Protein AF-A0A955VIF2-F1 (afdb_monomer_lite)

Secondary structure (DSSP, 8-state):
----PPP-------S----HHHHHHHHHHHHHHHTTT--HHHHHHHHHHHHHHHH--SSEEEEETTEEEEEEEEE--S-TTT-SEEEEE-TTS-EE-PSPP----

Sequence (105 aa):
MKKRRTPRSDRTTGEDSVPMDGRARALDTLLAELLVDAHGDDEQLWALLDGIDAALDLPLDVHVIGEPVSLVALDYDGNSRRGVVARCRREDGSVRAREPWQDHE

pLDDT: mean 81.96, std 18.95, range [37.53, 97.56]

Foldseek 3Di:
DDDDDDDDPPDPPPPDPPDPVRVVVVVVVVLCVLCVPQDDQQSSLVSVQVVVQVVDDPQDWDDDVNATWTFHHKDDPSDSVVGIDTWTAHPVRDIDDPPDDDPPD

Radius of gyration: 22.76 Å; chains: 1; bounding box: 41×79×42 Å

Structure (mmCIF, N/CA/C/O backbone):
data_AF-A0A955VIF2-F1
#
_entry.id   AF-A0A955VIF2-F1
#
loop_
_atom_site.group_PDB
_atom_site.id
_atom_site.type_symbol
_atom_site.label_atom_id
_atom_site.label_alt_id
_atom_site.label_comp_id
_atom_site.label_asym_id
_atom_site.label_entity_id
_atom_site.label_seq_id
_atom_site.pdbx_PDB_ins_code
_atom_site.Cartn_x
_atom_site.Cartn_y
_atom_site.Cartn_z
_atom_site.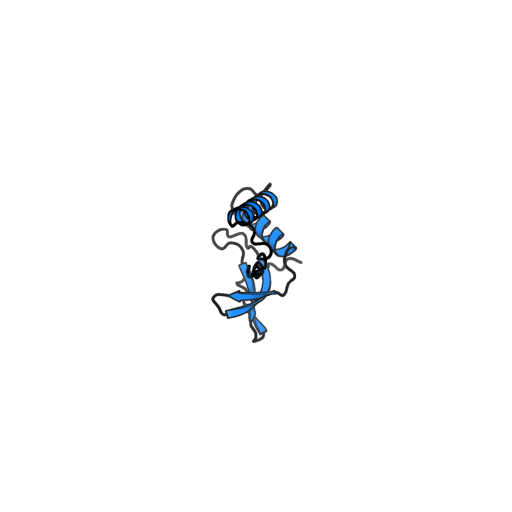occupancy
_atom_site.B_iso_or_equiv
_atom_site.auth_seq_id
_atom_site.auth_comp_id
_atom_site.auth_asym_id
_atom_site.auth_atom_id
_atom_site.pdbx_PDB_model_num
ATOM 1 N N . MET A 1 1 ? -25.562 -63.404 -22.366 1.00 44.09 1 MET A N 1
ATOM 2 C CA . MET A 1 1 ? -24.410 -62.984 -23.194 1.00 44.09 1 MET A CA 1
ATOM 3 C C . MET A 1 1 ? -24.308 -61.454 -23.153 1.00 44.09 1 MET A C 1
ATOM 5 O O . MET A 1 1 ? -25.307 -60.809 -23.417 1.00 44.09 1 MET A O 1
ATOM 9 N N . LYS A 1 2 ? -23.129 -60.919 -22.783 1.00 50.88 2 LYS A N 1
ATOM 10 C CA . LYS A 1 2 ? -22.647 -59.511 -22.852 1.00 50.88 2 LYS A CA 1
ATOM 11 C C . LYS A 1 2 ? -23.365 -58.444 -21.996 1.00 50.88 2 LYS A C 1
ATOM 13 O O . LYS A 1 2 ? -24.326 -57.810 -22.411 1.00 50.88 2 LYS A O 1
ATOM 18 N N . LYS A 1 3 ? -22.804 -58.198 -20.803 1.00 50.88 3 LYS A N 1
ATOM 19 C CA . LYS A 1 3 ? -23.132 -57.067 -19.919 1.00 50.88 3 LYS A CA 1
ATOM 20 C C . LYS A 1 3 ? -22.540 -55.774 -20.491 1.00 50.88 3 LYS A C 1
ATOM 22 O O . LYS A 1 3 ? -21.334 -55.715 -20.715 1.00 50.88 3 LYS A O 1
ATOM 27 N N . ARG A 1 4 ? -23.358 -54.740 -20.695 1.00 48.66 4 ARG A N 1
ATOM 28 C CA . ARG A 1 4 ? -22.881 -53.396 -21.053 1.00 48.66 4 ARG A CA 1
ATOM 29 C C . ARG A 1 4 ? -22.745 -52.581 -19.768 1.00 48.66 4 ARG A C 1
ATOM 31 O O . ARG A 1 4 ? -23.737 -52.124 -19.219 1.00 48.66 4 ARG A O 1
ATOM 38 N N . ARG A 1 5 ? -21.517 -52.475 -19.255 1.00 50.62 5 ARG A N 1
ATOM 39 C CA . ARG A 1 5 ? -21.153 -51.522 -18.198 1.00 50.62 5 ARG A CA 1
ATOM 40 C C . ARG A 1 5 ? -21.015 -50.142 -18.842 1.00 50.62 5 ARG A C 1
ATOM 42 O O . ARG A 1 5 ? -20.190 -49.978 -19.734 1.00 50.62 5 ARG A O 1
ATOM 49 N N . THR A 1 6 ? -21.817 -49.175 -18.419 1.00 50.75 6 THR A N 1
ATOM 50 C CA . THR A 1 6 ? -21.596 -47.753 -18.711 1.00 50.75 6 THR A CA 1
ATOM 51 C C . THR A 1 6 ? -20.496 -47.225 -17.788 1.00 50.75 6 THR A C 1
ATOM 53 O O . THR A 1 6 ? -20.545 -47.511 -16.589 1.00 50.75 6 THR A O 1
ATOM 56 N N . PRO A 1 7 ? -19.492 -46.485 -18.287 1.00 43.09 7 PRO A N 1
ATOM 57 C CA . PRO A 1 7 ? -18.551 -45.818 -17.405 1.00 43.09 7 PRO A CA 1
ATOM 58 C C . PRO A 1 7 ? -19.253 -44.617 -16.764 1.00 43.09 7 PRO A C 1
ATOM 60 O O . PRO A 1 7 ? -19.856 -43.792 -17.446 1.00 43.09 7 PRO A O 1
ATOM 63 N N . ARG A 1 8 ? -19.190 -44.554 -15.435 1.00 45.78 8 ARG A N 1
ATOM 64 C CA . ARG A 1 8 ? -19.546 -43.384 -14.633 1.00 45.78 8 ARG A CA 1
ATOM 65 C C . ARG A 1 8 ? -18.515 -42.300 -14.941 1.00 45.78 8 ARG A C 1
ATOM 67 O O . ARG A 1 8 ? -17.337 -42.474 -14.639 1.00 45.78 8 ARG A O 1
ATOM 74 N N . SER A 1 9 ? -18.935 -41.232 -15.608 1.00 49.50 9 SER A N 1
ATOM 75 C CA . SER A 1 9 ? -18.098 -40.063 -15.866 1.00 49.50 9 SER A CA 1
ATOM 76 C C . SER A 1 9 ? -18.030 -39.200 -14.606 1.00 49.50 9 SER A C 1
ATOM 78 O O . SER A 1 9 ? -18.683 -38.165 -14.530 1.00 49.50 9 SER A O 1
ATOM 80 N N . ASP A 1 10 ? -17.247 -39.631 -13.618 1.00 53.38 10 ASP A N 1
ATOM 81 C CA . ASP A 1 10 ? -16.766 -38.733 -12.566 1.00 53.38 10 ASP A CA 1
ATOM 82 C C . ASP A 1 10 ? -15.532 -38.014 -13.117 1.00 53.38 10 ASP A C 1
ATOM 84 O O . ASP A 1 10 ? -14.397 -38.485 -13.026 1.00 53.38 10 ASP A O 1
ATOM 88 N N . ARG A 1 11 ? -15.777 -36.897 -13.801 1.00 49.12 11 ARG A N 1
ATOM 89 C CA . ARG A 1 11 ? -14.738 -35.928 -14.146 1.00 49.12 11 ARG A CA 1
ATOM 90 C C . ARG A 1 11 ? -15.361 -34.537 -14.161 1.00 49.12 11 ARG A C 1
ATOM 92 O O . ARG A 1 11 ? -15.612 -33.966 -15.215 1.00 49.12 11 ARG A O 1
ATOM 99 N N . THR A 1 12 ? -15.642 -34.008 -12.976 1.00 47.19 12 THR A N 1
ATOM 100 C CA . THR A 1 12 ? -15.699 -32.558 -12.797 1.00 47.19 12 THR A CA 1
ATOM 101 C C . THR A 1 12 ? -14.260 -32.068 -12.868 1.00 47.19 12 THR A C 1
ATOM 103 O O . THR A 1 12 ? -13.487 -32.206 -11.921 1.00 47.19 12 THR A O 1
ATOM 106 N N . THR A 1 13 ? -13.878 -31.629 -14.063 1.00 48.25 13 THR A N 1
ATOM 107 C CA . THR A 1 13 ? -12.713 -30.787 -14.319 1.00 48.25 13 THR A CA 1
ATOM 108 C C . THR A 1 13 ? -12.686 -29.692 -13.260 1.00 48.25 13 THR A C 1
ATOM 110 O O . THR A 1 13 ? -13.636 -28.922 -13.170 1.00 48.25 13 THR A O 1
ATOM 113 N N . GLY A 1 14 ? -11.648 -29.685 -12.422 1.00 46.38 14 GLY A N 1
ATOM 114 C CA . GLY A 1 14 ? -11.407 -28.584 -11.502 1.00 46.38 14 GLY A CA 1
ATOM 115 C C . GLY A 1 14 ? -11.254 -27.305 -12.312 1.00 46.38 14 GLY A C 1
ATOM 116 O O . GLY A 1 14 ? -10.443 -27.257 -13.236 1.00 46.38 14 GLY A O 1
ATOM 117 N N . GLU A 1 15 ? -12.085 -26.323 -11.999 1.00 49.19 15 GLU A N 1
ATOM 118 C CA . GLU A 1 15 ? -12.017 -24.978 -12.548 1.00 49.19 15 GLU A CA 1
ATOM 119 C C . GLU A 1 15 ? -10.629 -24.381 -12.235 1.00 49.19 15 GLU A C 1
ATOM 121 O O . GLU A 1 15 ? -10.173 -24.358 -11.091 1.00 49.19 15 GLU A O 1
ATOM 126 N N . ASP A 1 16 ? -9.922 -23.999 -13.299 1.00 50.44 16 ASP A N 1
ATOM 127 C CA . ASP A 1 16 ? -8.933 -22.918 -13.361 1.00 50.44 16 ASP A CA 1
ATOM 128 C C . ASP A 1 16 ? -7.837 -22.871 -12.288 1.00 50.44 16 ASP A C 1
ATOM 130 O O . ASP A 1 16 ? -7.524 -21.834 -11.702 1.00 50.44 16 ASP A O 1
ATOM 134 N N . SER A 1 17 ? -7.147 -23.988 -12.078 1.00 55.59 17 SER A N 1
ATOM 135 C CA . SER A 1 17 ? -5.859 -23.952 -11.383 1.00 55.59 17 SER A CA 1
ATOM 136 C C . SER A 1 17 ? -4.771 -23.478 -12.347 1.00 55.59 17 SER A C 1
ATOM 138 O O . SER A 1 17 ? -4.148 -24.289 -13.032 1.00 55.59 17 SER A O 1
ATOM 140 N N . VAL A 1 18 ? -4.543 -22.160 -12.411 1.00 58.78 18 VAL A N 1
ATOM 141 C CA . VAL A 1 18 ? -3.340 -21.595 -13.045 1.00 58.78 18 VAL A CA 1
ATOM 142 C C . VAL A 1 18 ? -2.132 -22.346 -12.470 1.00 58.78 18 VAL A C 1
ATOM 144 O O . VAL A 1 18 ? -2.002 -22.408 -11.239 1.00 58.78 18 VAL A O 1
ATOM 147 N N . PRO A 1 19 ? -1.272 -22.963 -13.302 1.00 60.09 19 PRO A N 1
ATOM 148 C CA . PRO A 1 19 ? -0.103 -23.662 -12.792 1.00 60.09 19 PRO A CA 1
ATOM 149 C C . PRO A 1 19 ? 0.729 -22.687 -11.944 1.00 60.09 19 PRO A C 1
ATOM 151 O O . PRO A 1 19 ? 0.755 -21.483 -12.199 1.00 60.09 19 PRO A O 1
ATOM 154 N N . MET A 1 20 ? 1.329 -23.180 -10.855 1.00 57.62 20 MET A N 1
ATOM 155 C CA . MET A 1 20 ? 2.003 -22.336 -9.850 1.00 57.62 20 MET A CA 1
ATOM 156 C C . MET A 1 20 ? 3.084 -21.413 -10.450 1.00 57.62 20 MET A C 1
ATOM 158 O O . MET A 1 20 ? 3.390 -20.379 -9.863 1.00 57.62 20 MET A O 1
ATOM 162 N N . ASP A 1 21 ? 3.613 -21.750 -11.630 1.00 74.50 21 ASP A N 1
ATOM 163 C CA . ASP A 1 21 ? 4.543 -20.933 -12.415 1.00 74.50 21 ASP A CA 1
ATOM 164 C C . ASP A 1 21 ? 3.886 -19.703 -13.075 1.00 74.50 21 ASP A C 1
ATOM 166 O O . ASP A 1 21 ? 4.527 -18.663 -13.208 1.00 74.50 21 ASP A O 1
ATOM 170 N N . GLY A 1 22 ? 2.608 -19.781 -13.445 1.00 82.69 22 GLY A N 1
ATOM 171 C CA . GLY A 1 22 ? 1.865 -18.709 -14.100 1.00 82.69 22 GLY A CA 1
ATOM 172 C C . GLY A 1 22 ? 1.557 -17.540 -13.168 1.00 82.69 22 GLY A C 1
ATOM 173 O O . GLY A 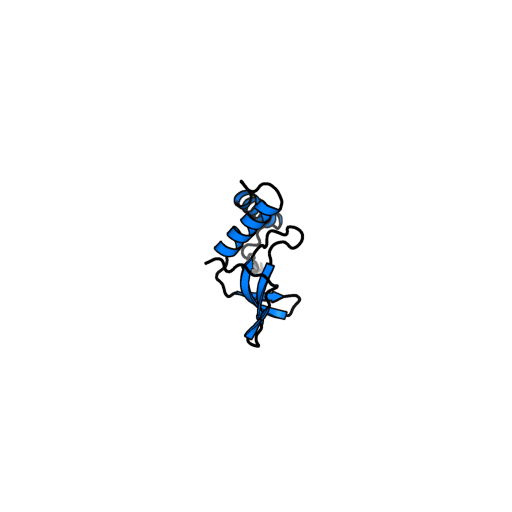1 22 ? 1.695 -16.390 -13.573 1.00 82.69 22 GLY A O 1
ATOM 174 N N . ARG A 1 23 ? 1.209 -17.811 -11.902 1.00 88.88 23 ARG A N 1
ATOM 175 C CA . ARG A 1 23 ? 0.951 -16.747 -10.911 1.00 88.88 23 ARG A CA 1
ATOM 176 C C . ARG A 1 23 ? 2.217 -15.986 -10.526 1.00 88.88 23 ARG A C 1
ATOM 178 O O . ARG A 1 23 ? 2.169 -14.766 -10.433 1.00 88.88 23 ARG A O 1
ATOM 185 N N . ALA A 1 24 ? 3.335 -16.690 -10.347 1.00 90.00 24 ALA A N 1
ATOM 186 C CA . ALA A 1 24 ? 4.624 -16.054 -10.076 1.00 90.00 24 ALA A CA 1
ATOM 187 C C . ALA A 1 24 ? 5.047 -15.144 -11.239 1.00 90.00 24 ALA A C 1
ATOM 189 O O . ALA A 1 24 ? 5.351 -13.980 -11.023 1.00 90.00 24 ALA A O 1
ATOM 190 N N . ARG A 1 25 ? 4.936 -15.627 -12.485 1.00 93.31 25 ARG A N 1
ATOM 191 C CA . ARG A 1 25 ? 5.235 -14.817 -13.678 1.00 93.31 25 ARG A CA 1
ATOM 192 C C . ARG A 1 25 ? 4.324 -13.602 -13.833 1.00 93.31 25 ARG A C 1
ATOM 194 O O . ARG A 1 25 ? 4.784 -12.554 -14.275 1.00 93.31 25 ARG A O 1
ATOM 201 N N . ALA A 1 26 ? 3.042 -13.740 -13.502 1.00 93.94 26 ALA A N 1
ATOM 202 C CA . ALA A 1 26 ? 2.109 -12.619 -13.529 1.00 93.94 26 ALA A CA 1
ATOM 203 C C . ALA A 1 26 ? 2.488 -11.558 -12.486 1.00 93.94 26 ALA A C 1
ATOM 205 O O . ALA A 1 26 ? 2.486 -10.374 -12.805 1.00 93.94 26 ALA A O 1
ATOM 206 N N . LEU A 1 27 ? 2.882 -11.981 -11.278 1.00 94.38 27 LEU A N 1
ATOM 207 C CA . LEU A 1 27 ? 3.389 -11.075 -10.249 1.00 94.38 27 LEU A CA 1
ATOM 208 C C . LEU A 1 27 ? 4.683 -10.380 -10.689 1.00 94.38 27 LEU A C 1
ATOM 210 O O . LEU A 1 27 ? 4.776 -9.166 -10.568 1.00 94.38 27 LEU A O 1
ATOM 214 N N . ASP A 1 28 ? 5.647 -11.120 -11.241 1.00 95.44 28 ASP A N 1
ATOM 215 C CA . ASP A 1 28 ? 6.904 -10.543 -11.736 1.00 95.44 28 ASP A CA 1
ATOM 216 C C . ASP A 1 28 ? 6.652 -9.500 -12.835 1.00 95.44 28 ASP A C 1
ATOM 218 O O . ASP A 1 28 ? 7.321 -8.473 -12.887 1.00 95.44 28 ASP A O 1
ATOM 222 N N . THR A 1 29 ? 5.659 -9.749 -13.694 1.00 96.31 29 THR A N 1
ATOM 223 C CA . THR A 1 29 ? 5.254 -8.815 -14.755 1.00 96.31 29 THR A CA 1
ATOM 224 C C . THR A 1 29 ? 4.633 -7.554 -14.161 1.00 96.31 29 THR A C 1
ATOM 226 O O . THR A 1 29 ? 5.055 -6.456 -14.507 1.00 96.31 29 THR A O 1
ATOM 229 N N . LEU A 1 30 ? 3.697 -7.704 -13.218 1.00 95.69 30 LEU A N 1
ATOM 230 C CA . LEU A 1 30 ? 3.063 -6.577 -12.531 1.00 95.69 30 LEU A CA 1
ATOM 231 C C . LEU A 1 30 ? 4.094 -5.714 -11.789 1.00 95.69 30 LEU A C 1
ATOM 233 O O . LEU A 1 30 ? 4.050 -4.491 -11.865 1.00 95.69 30 LEU A O 1
ATOM 237 N N . LEU A 1 31 ? 5.042 -6.347 -11.094 1.00 96.12 31 LEU A N 1
ATOM 238 C CA . LEU A 1 31 ? 6.124 -5.637 -10.416 1.00 96.12 31 LEU A CA 1
ATOM 239 C C . LEU A 1 31 ? 7.034 -4.922 -11.420 1.00 96.12 31 LEU A C 1
ATOM 241 O O . LEU A 1 31 ? 7.399 -3.777 -11.190 1.00 96.12 31 LEU A O 1
ATOM 245 N N . ALA A 1 32 ? 7.384 -5.554 -12.543 1.00 96.12 32 ALA A N 1
ATOM 246 C CA . ALA A 1 32 ? 8.200 -4.912 -13.572 1.00 96.12 32 ALA A CA 1
ATOM 247 C C . ALA A 1 32 ? 7.506 -3.692 -14.202 1.00 96.12 32 ALA A C 1
ATOM 249 O O . ALA A 1 32 ? 8.171 -2.699 -14.484 1.00 96.12 32 ALA A O 1
ATOM 250 N N . GLU A 1 33 ? 6.189 -3.757 -14.404 1.00 96.38 33 GLU A N 1
ATOM 251 C CA . GLU A 1 33 ? 5.386 -2.638 -14.906 1.00 96.38 33 GLU A CA 1
ATOM 252 C C . GLU A 1 33 ? 5.316 -1.494 -13.892 1.00 96.38 33 GLU A C 1
ATOM 254 O O . GLU A 1 33 ? 5.547 -0.342 -14.254 1.00 96.38 33 GLU A O 1
ATOM 259 N N . LEU A 1 34 ? 5.055 -1.805 -12.620 1.00 96.69 34 LEU A N 1
ATOM 260 C CA . LEU A 1 34 ? 4.932 -0.796 -11.570 1.00 96.69 34 LEU A CA 1
ATOM 261 C C . LEU A 1 34 ? 6.262 -0.091 -11.275 1.00 96.69 34 LEU A C 1
ATOM 263 O O . LEU A 1 34 ? 6.284 1.095 -10.966 1.00 96.69 34 LEU A O 1
ATOM 267 N N . LEU A 1 35 ? 7.376 -0.817 -11.381 1.00 97.31 35 LEU A N 1
ATOM 268 C CA . LEU A 1 35 ? 8.705 -0.338 -10.998 1.00 97.31 35 LEU A CA 1
ATOM 269 C C . LEU A 1 35 ? 9.550 0.154 -12.185 1.00 97.31 35 LEU A C 1
ATOM 271 O O . LEU A 1 35 ? 10.745 0.391 -12.009 1.00 97.31 35 LEU A O 1
ATOM 275 N N . VAL A 1 36 ? 8.965 0.291 -13.382 1.00 96.62 36 VAL A N 1
ATOM 276 C CA . VAL A 1 36 ? 9.702 0.556 -14.635 1.00 96.62 36 VAL A CA 1
ATOM 277 C C . VAL A 1 36 ? 10.622 1.782 -14.560 1.00 96.62 36 VAL A C 1
ATOM 279 O O . VAL A 1 36 ? 11.762 1.707 -15.018 1.00 96.62 36 VAL A O 1
ATOM 282 N N . ASP A 1 37 ? 10.160 2.854 -13.912 1.00 94.19 37 ASP A N 1
ATOM 283 C CA . ASP A 1 37 ? 10.882 4.125 -13.749 1.00 94.19 37 ASP A CA 1
ATOM 284 C C . ASP A 1 37 ? 11.287 4.393 -12.286 1.00 94.19 37 ASP A C 1
ATOM 286 O O . ASP A 1 37 ? 11.653 5.510 -11.929 1.00 94.19 37 ASP A O 1
ATOM 290 N N . ALA A 1 38 ? 11.220 3.374 -11.425 1.00 97.19 38 ALA A N 1
ATOM 291 C CA . ALA A 1 38 ? 11.533 3.498 -10.008 1.00 97.19 38 ALA A CA 1
ATOM 292 C C . ALA A 1 38 ? 12.961 3.010 -9.708 1.00 97.19 38 ALA A C 1
ATOM 294 O O . ALA A 1 38 ? 13.267 1.809 -9.732 1.00 97.19 38 ALA A O 1
ATOM 295 N N . HIS A 1 39 ? 13.856 3.944 -9.397 1.00 95.31 39 HIS A N 1
ATOM 296 C CA . HIS A 1 39 ? 15.266 3.693 -9.141 1.00 95.31 39 HIS A CA 1
ATOM 297 C C . HIS A 1 39 ? 15.604 3.721 -7.644 1.00 95.31 39 HIS A C 1
ATOM 299 O O . HIS A 1 39 ? 15.648 4.758 -6.988 1.00 95.31 39 HIS A O 1
ATOM 305 N N . GLY A 1 40 ? 15.962 2.550 -7.116 1.00 95.69 40 GLY A N 1
ATOM 306 C CA . GLY A 1 40 ? 16.333 2.385 -5.710 1.00 95.69 40 GLY A CA 1
ATOM 307 C C . GLY A 1 40 ? 15.125 2.269 -4.779 1.00 95.69 40 GLY A C 1
ATOM 308 O O . GLY A 1 40 ? 13.982 2.459 -5.184 1.00 95.69 40 GLY A O 1
ATOM 309 N N . ASP A 1 41 ? 15.396 1.912 -3.524 1.00 95.88 41 ASP A N 1
ATOM 310 C CA . ASP A 1 41 ? 14.364 1.477 -2.576 1.00 95.88 41 ASP A CA 1
ATOM 311 C C . ASP A 1 41 ? 13.268 2.527 -2.348 1.00 95.88 41 ASP A C 1
ATOM 313 O O . ASP A 1 41 ? 12.094 2.177 -2.301 1.00 95.88 41 ASP A O 1
ATOM 317 N N . ASP A 1 42 ? 13.628 3.808 -2.231 1.00 96.25 42 ASP A N 1
ATOM 318 C CA . ASP A 1 42 ? 12.658 4.872 -1.950 1.00 96.25 42 ASP A CA 1
ATOM 319 C C . ASP A 1 42 ? 11.655 5.050 -3.092 1.00 96.25 42 ASP A C 1
ATOM 321 O O . ASP A 1 42 ? 10.449 5.095 -2.852 1.00 96.25 42 ASP A O 1
ATOM 325 N N . GLU A 1 43 ? 12.142 5.119 -4.331 1.00 96.62 43 GLU A N 1
ATOM 326 C CA . GLU A 1 43 ? 11.289 5.274 -5.509 1.00 96.62 43 GLU A CA 1
ATOM 327 C C . GLU A 1 43 ? 10.445 4.016 -5.739 1.00 96.62 43 GLU A C 1
ATOM 329 O O . GLU A 1 43 ? 9.266 4.112 -6.075 1.00 96.62 43 GLU A O 1
ATOM 334 N N . GLN A 1 44 ? 11.009 2.829 -5.495 1.00 97.25 44 GLN A N 1
ATOM 335 C CA . GLN A 1 44 ? 10.277 1.568 -5.635 1.00 97.25 44 GLN A CA 1
ATOM 336 C C . GLN A 1 44 ? 9.177 1.407 -4.585 1.00 97.25 44 GLN A C 1
ATOM 338 O O . GLN A 1 44 ? 8.104 0.896 -4.900 1.00 97.25 44 GLN A O 1
ATOM 343 N N . LEU A 1 45 ? 9.410 1.855 -3.350 1.00 97.31 45 LEU A N 1
ATOM 344 C CA . LEU A 1 45 ? 8.398 1.845 -2.293 1.00 97.31 45 LEU A CA 1
ATOM 345 C C . LEU A 1 45 ? 7.273 2.845 -2.570 1.00 97.31 45 LEU A C 1
ATOM 347 O O . LEU A 1 45 ? 6.114 2.517 -2.323 1.00 97.31 45 LEU A O 1
ATOM 351 N N . TRP A 1 46 ? 7.592 4.015 -3.131 1.00 97.00 46 TRP A N 1
ATOM 352 C CA . TRP A 1 46 ? 6.585 4.968 -3.603 1.00 97.00 46 TRP A CA 1
ATOM 353 C C . TRP A 1 46 ? 5.747 4.410 -4.751 1.00 97.00 46 TRP A C 1
ATOM 355 O O . TRP A 1 46 ? 4.523 4.469 -4.686 1.00 97.00 46 TRP A O 1
ATOM 365 N N . ALA A 1 47 ? 6.381 3.818 -5.765 1.00 97.56 47 ALA A N 1
ATOM 366 C CA . ALA A 1 47 ? 5.667 3.195 -6.876 1.00 97.56 47 ALA A CA 1
ATOM 367 C C . ALA A 1 47 ? 4.773 2.040 -6.400 1.00 97.56 47 ALA A C 1
ATOM 369 O O . ALA A 1 47 ? 3.627 1.916 -6.825 1.00 97.56 47 ALA A O 1
ATOM 370 N N . LEU A 1 48 ? 5.265 1.220 -5.463 1.00 97.00 48 LEU A N 1
ATOM 371 C CA . LEU A 1 48 ? 4.467 0.161 -4.856 1.00 97.00 48 LEU A CA 1
ATOM 372 C C . LEU A 1 48 ? 3.259 0.713 -4.091 1.00 97.00 48 LEU A C 1
ATOM 374 O O . LEU A 1 48 ? 2.166 0.169 -4.227 1.00 97.00 48 LEU A O 1
ATOM 378 N N . LEU A 1 49 ? 3.450 1.768 -3.294 1.00 96.62 49 LEU A N 1
ATOM 379 C CA . LEU A 1 49 ? 2.367 2.432 -2.571 1.00 96.62 49 LEU A CA 1
ATOM 380 C C . LEU A 1 49 ? 1.287 2.933 -3.535 1.00 96.62 49 LEU A C 1
ATOM 382 O O . LEU A 1 49 ? 0.129 2.578 -3.348 1.00 96.62 49 LEU A O 1
ATOM 386 N N . ASP A 1 50 ? 1.671 3.675 -4.574 1.00 96.06 50 ASP A N 1
ATOM 387 C CA . ASP A 1 50 ? 0.745 4.227 -5.572 1.00 96.06 50 ASP A CA 1
ATOM 388 C C . ASP A 1 50 ? -0.052 3.121 -6.283 1.00 96.06 50 ASP A C 1
ATOM 390 O O . ASP A 1 50 ? -1.279 3.166 -6.360 1.00 96.06 50 ASP A O 1
ATOM 394 N N . GLY A 1 51 ? 0.629 2.051 -6.709 1.00 96.19 51 GLY A N 1
ATOM 395 C CA . GLY A 1 51 ? -0.025 0.917 -7.361 1.00 96.19 51 GLY A CA 1
ATOM 396 C C . GLY A 1 51 ? -0.983 0.146 -6.451 1.00 96.19 51 GLY A C 1
ATOM 397 O O . GLY A 1 51 ? -2.030 -0.307 -6.914 1.00 96.19 51 GLY A O 1
ATOM 398 N N . ILE A 1 52 ? -0.650 -0.019 -5.165 1.00 95.06 52 ILE A N 1
ATOM 399 C CA . ILE A 1 52 ? -1.551 -0.668 -4.205 1.00 95.06 52 ILE A CA 1
ATOM 400 C C . ILE A 1 52 ? -2.744 0.244 -3.913 1.00 95.06 52 ILE A C 1
ATOM 402 O O . ILE A 1 52 ? -3.875 -0.231 -3.963 1.00 95.06 52 ILE A O 1
ATOM 406 N N . ASP A 1 53 ? -2.515 1.524 -3.623 1.00 94.81 53 ASP A N 1
ATOM 407 C CA . ASP A 1 53 ? -3.581 2.463 -3.266 1.00 94.81 53 ASP A CA 1
ATOM 408 C C . ASP A 1 53 ? -4.589 2.623 -4.416 1.00 94.81 53 ASP A C 1
ATOM 410 O O . ASP A 1 53 ? -5.795 2.536 -4.199 1.00 94.81 53 ASP A O 1
ATOM 414 N N . ALA A 1 54 ? -4.111 2.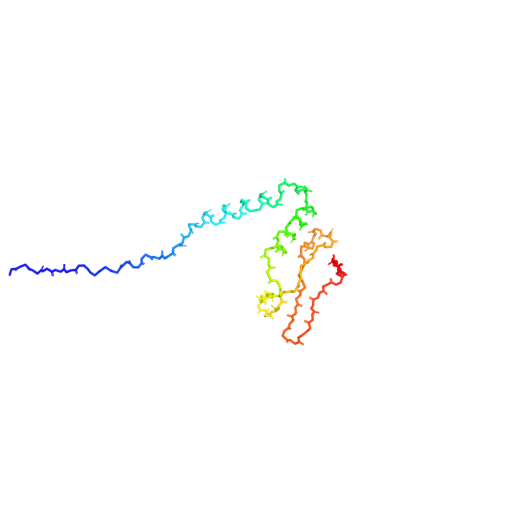685 -5.664 1.00 95.12 54 ALA A N 1
ATOM 415 C CA . ALA A 1 54 ? -4.963 2.711 -6.854 1.00 95.12 54 ALA A CA 1
ATOM 416 C C . ALA A 1 54 ? -5.764 1.414 -7.089 1.00 95.12 54 ALA A C 1
ATOM 418 O O . ALA A 1 54 ? -6.788 1.434 -7.775 1.00 95.12 54 ALA A O 1
ATOM 419 N N . ALA A 1 55 ? -5.297 0.276 -6.567 1.00 94.75 55 ALA A N 1
ATOM 420 C CA . ALA A 1 55 ? -5.928 -1.028 -6.760 1.00 94.75 55 ALA A CA 1
ATOM 421 C C . ALA A 1 55 ? -6.914 -1.411 -5.643 1.00 94.75 55 ALA A C 1
ATOM 423 O O . ALA A 1 55 ? -7.652 -2.389 -5.801 1.00 94.75 55 ALA A O 1
ATOM 424 N N . LEU A 1 56 ? -6.909 -0.703 -4.510 1.00 94.25 56 LEU A N 1
ATOM 425 C CA . LEU A 1 56 ? -7.722 -1.037 -3.345 1.00 94.25 56 LEU A CA 1
ATOM 426 C C . LEU A 1 56 ? -8.926 -0.105 -3.197 1.00 94.25 56 LEU A C 1
ATOM 428 O O . LEU A 1 56 ? -8.792 1.106 -3.069 1.00 94.25 56 LEU A O 1
ATOM 432 N N . ASP A 1 57 ? -10.110 -0.698 -3.060 1.00 95.62 57 ASP A N 1
ATOM 433 C CA . ASP A 1 57 ? -11.289 0.009 -2.566 1.00 95.62 57 ASP A CA 1
ATOM 434 C C . ASP A 1 57 ? -11.273 0.006 -1.029 1.00 95.62 57 ASP A C 1
ATOM 436 O O . ASP A 1 57 ? -11.593 -0.997 -0.385 1.00 95.62 57 ASP A O 1
ATOM 440 N N . LEU A 1 58 ? -10.872 1.126 -0.425 1.00 93.38 58 LEU A N 1
ATOM 441 C CA . LEU A 1 58 ? -10.867 1.296 1.030 1.00 93.38 58 LEU A CA 1
ATOM 442 C C . LEU A 1 58 ? -12.216 1.851 1.541 1.00 93.38 58 LEU A C 1
ATOM 444 O O . LEU A 1 58 ? -12.829 2.695 0.885 1.00 93.38 58 LEU A O 1
ATOM 448 N N . PRO A 1 59 ? -12.685 1.444 2.741 1.00 95.38 59 PRO A N 1
ATOM 449 C CA . PRO A 1 59 ? -12.021 0.555 3.697 1.00 95.38 59 PRO A CA 1
ATOM 450 C C . PRO A 1 59 ? -12.118 -0.934 3.326 1.00 95.38 59 PRO A C 1
ATOM 452 O O . PRO A 1 59 ? -13.145 -1.387 2.830 1.00 95.38 59 PRO A O 1
ATOM 455 N N . LEU A 1 60 ? -11.075 -1.702 3.663 1.00 96.25 60 LEU A N 1
ATOM 456 C CA . LEU A 1 60 ? -10.974 -3.138 3.370 1.00 96.25 60 LEU A CA 1
ATOM 457 C C . LEU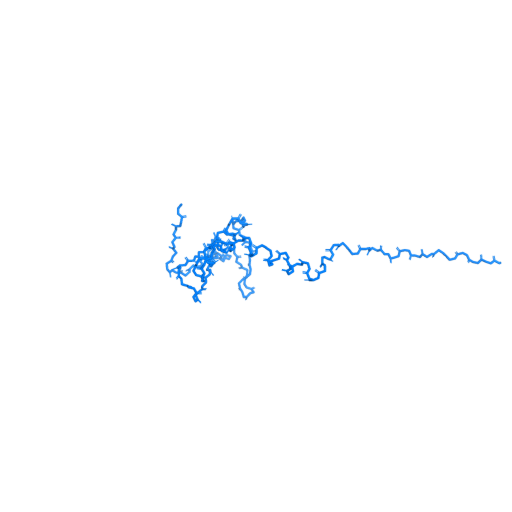 A 1 60 ? -10.804 -3.966 4.651 1.00 96.25 60 LEU A C 1
ATOM 459 O O . LEU A 1 60 ? -9.947 -3.657 5.477 1.00 96.25 60 LEU A O 1
ATOM 463 N N . ASP A 1 61 ? -11.571 -5.044 4.809 1.00 95.75 61 ASP A N 1
ATOM 464 C CA . ASP A 1 61 ? -11.428 -5.958 5.948 1.00 95.75 61 ASP A CA 1
ATOM 465 C C . ASP A 1 61 ? -10.186 -6.848 5.791 1.00 95.75 61 ASP A C 1
ATOM 467 O O . ASP A 1 61 ? -10.046 -7.604 4.827 1.00 95.75 61 ASP A O 1
ATOM 471 N N . VAL A 1 62 ? -9.265 -6.766 6.754 1.00 94.88 62 VAL A N 1
ATOM 472 C CA . VAL A 1 62 ? -7.962 -7.446 6.732 1.00 94.88 62 VAL A CA 1
ATOM 473 C C . VAL A 1 62 ? -7.627 -8.055 8.096 1.00 94.88 62 VAL A C 1
ATOM 475 O O . VAL A 1 62 ? -8.307 -7.822 9.093 1.00 94.88 62 VAL A O 1
ATOM 478 N N . HIS A 1 63 ? -6.554 -8.848 8.156 1.00 94.50 63 HIS A N 1
ATOM 479 C CA . HIS A 1 63 ? -6.042 -9.402 9.410 1.00 94.50 63 HIS A CA 1
ATOM 480 C C . HIS A 1 63 ? -4.609 -8.931 9.667 1.00 94.50 63 HIS A C 1
ATOM 482 O O . HIS A 1 63 ? -3.740 -9.081 8.809 1.00 94.50 63 HIS A O 1
ATOM 488 N N . VAL A 1 64 ? -4.335 -8.431 10.874 1.00 91.38 64 VAL A N 1
ATOM 489 C CA . VAL A 1 64 ? -2.982 -8.090 11.340 1.00 91.38 64 VAL A CA 1
ATOM 490 C C . VAL A 1 64 ? -2.575 -9.078 12.424 1.00 91.38 64 VAL A C 1
ATOM 492 O O . VAL A 1 64 ? -3.088 -9.031 13.537 1.00 91.38 64 VAL A O 1
ATOM 495 N N . ILE A 1 65 ? -1.651 -9.991 12.105 1.00 92.06 65 ILE A N 1
ATOM 496 C CA . ILE A 1 65 ? -1.179 -11.049 13.026 1.00 92.06 65 ILE A CA 1
ATOM 497 C C . ILE A 1 65 ? -2.370 -11.810 13.661 1.00 92.06 65 ILE A C 1
ATOM 499 O O . ILE A 1 65 ? -2.402 -12.087 14.856 1.00 92.06 65 ILE A O 1
ATOM 503 N N . GLY A 1 66 ? -3.384 -12.122 12.845 1.00 92.81 66 GLY A N 1
ATOM 504 C CA . GLY A 1 66 ? -4.587 -12.855 13.259 1.00 92.81 66 GLY A CA 1
ATOM 505 C C . GLY A 1 66 ? -5.719 -12.005 13.846 1.00 92.81 66 GLY A C 1
ATOM 506 O O . GLY A 1 66 ? -6.805 -12.535 14.042 1.00 92.81 66 GLY A O 1
ATOM 507 N N . GLU A 1 67 ? -5.505 -10.710 14.076 1.00 92.38 67 GLU A N 1
ATOM 508 C CA . GLU A 1 67 ? -6.546 -9.798 14.557 1.00 92.38 67 GLU A CA 1
ATOM 509 C C . GLU A 1 67 ? -7.315 -9.169 13.383 1.00 92.38 67 GLU A C 1
ATOM 511 O O . GLU A 1 67 ? -6.666 -8.554 12.526 1.00 92.38 67 GLU A O 1
ATOM 516 N N . PRO A 1 68 ? -8.658 -9.258 13.338 1.00 94.25 68 PRO A N 1
ATOM 517 C CA . PRO A 1 68 ? -9.453 -8.584 12.318 1.00 94.25 68 PRO A CA 1
ATOM 518 C C . PRO A 1 68 ? -9.425 -7.063 12.519 1.00 94.25 68 PRO A C 1
ATOM 520 O O . PRO A 1 68 ? -9.648 -6.549 13.616 1.00 94.25 68 PRO A O 1
ATOM 523 N N . VAL A 1 69 ? -9.146 -6.329 11.446 1.00 95.44 69 VAL A N 1
ATOM 524 C CA . VAL A 1 69 ? -9.157 -4.861 11.410 1.00 95.44 69 VAL A CA 1
ATOM 525 C C . VAL A 1 69 ? -9.625 -4.384 10.035 1.00 95.44 69 VAL A C 1
ATOM 527 O O . VAL A 1 69 ? -9.475 -5.094 9.047 1.00 95.44 69 VAL A O 1
ATOM 530 N N . SER A 1 70 ? -10.128 -3.158 9.937 1.00 95.81 70 SER A N 1
ATOM 531 C CA . SER A 1 70 ? -10.352 -2.500 8.647 1.00 95.81 70 SER A CA 1
ATOM 532 C C . SER A 1 70 ? -9.114 -1.687 8.263 1.00 95.81 70 SER A C 1
ATOM 534 O O . SER A 1 70 ? -8.733 -0.768 8.989 1.00 95.81 70 SER A O 1
ATOM 536 N N . LEU A 1 71 ? -8.490 -1.990 7.130 1.00 94.94 71 LEU A N 1
ATOM 537 C CA . LEU A 1 71 ? -7.509 -1.121 6.482 1.00 94.94 71 LEU A CA 1
ATOM 538 C C . LEU A 1 71 ? -8.221 0.138 5.976 1.00 94.94 71 LEU A C 1
ATOM 540 O O . LEU A 1 71 ? -9.255 0.035 5.319 1.00 94.94 71 LEU A O 1
ATOM 544 N N . VAL A 1 72 ? -7.688 1.317 6.295 1.00 95.19 72 VAL A N 1
ATOM 545 C CA . VAL A 1 72 ? -8.308 2.603 5.926 1.00 95.19 72 VAL A CA 1
ATOM 546 C C . VAL A 1 72 ? -7.385 3.551 5.164 1.00 95.19 72 VAL A C 1
ATOM 548 O O . VAL A 1 72 ? -7.888 4.518 4.609 1.00 95.19 72 VAL A O 1
ATOM 551 N N . ALA A 1 73 ? -6.068 3.328 5.176 1.00 94.25 73 ALA A N 1
ATOM 552 C CA . ALA A 1 73 ? -5.102 4.055 4.347 1.00 94.25 73 ALA A CA 1
ATOM 553 C C . ALA A 1 73 ? -3.751 3.324 4.321 1.00 94.25 73 ALA A C 1
ATOM 555 O O . ALA A 1 73 ? -3.461 2.518 5.216 1.00 94.25 73 ALA A O 1
ATOM 556 N N . LEU A 1 74 ? -2.918 3.670 3.345 1.00 94.12 74 LEU A N 1
ATOM 557 C CA . LEU A 1 74 ? -1.512 3.290 3.239 1.00 94.12 74 LEU A CA 1
ATOM 558 C C . LEU A 1 74 ? -0.648 4.559 3.166 1.00 94.12 74 LEU A C 1
ATOM 560 O O . LEU A 1 74 ? -1.139 5.608 2.766 1.00 94.12 74 LEU A O 1
ATOM 564 N N . ASP A 1 75 ? 0.610 4.479 3.597 1.00 94.31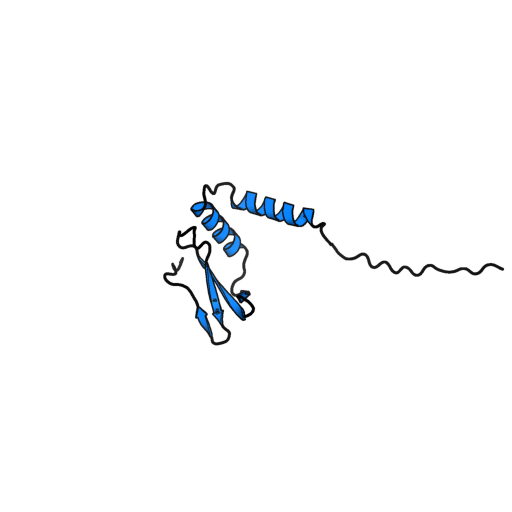 75 ASP A N 1
ATOM 565 C CA . ASP A 1 75 ? 1.561 5.601 3.548 1.00 94.31 75 ASP A CA 1
ATOM 566 C C . ASP A 1 75 ? 3.010 5.083 3.471 1.00 94.31 75 ASP A C 1
ATOM 568 O O . ASP A 1 75 ? 3.306 3.944 3.852 1.00 94.31 75 ASP A O 1
ATOM 572 N N . TYR A 1 76 ? 3.927 5.925 3.003 1.00 94.06 76 TYR A N 1
ATOM 573 C CA . TYR A 1 76 ? 5.365 5.706 3.023 1.00 94.06 76 TYR A CA 1
ATOM 574 C C . TYR A 1 76 ? 6.091 6.998 3.421 1.00 94.06 76 TYR A C 1
ATOM 576 O O . TYR A 1 76 ? 6.177 7.960 2.665 1.00 94.06 76 TYR A O 1
ATOM 584 N N . ASP A 1 77 ? 6.702 7.000 4.609 1.00 91.44 77 ASP A N 1
ATOM 585 C CA . ASP A 1 77 ? 7.314 8.197 5.204 1.00 91.44 77 ASP A CA 1
ATOM 586 C C . ASP A 1 77 ? 8.748 8.491 4.719 1.00 91.44 77 ASP A C 1
ATOM 588 O O . ASP A 1 77 ? 9.475 9.259 5.353 1.00 91.44 77 ASP A O 1
ATOM 592 N N . GLY A 1 78 ? 9.188 7.860 3.624 1.00 92.00 78 GLY A N 1
ATOM 593 C CA . GLY A 1 78 ? 10.558 7.974 3.112 1.00 92.00 78 GLY A CA 1
ATOM 594 C C . GLY A 1 78 ? 11.597 7.172 3.905 1.00 92.00 78 GLY A C 1
ATOM 595 O O . GLY A 1 78 ? 12.797 7.395 3.756 1.00 92.00 78 GLY A O 1
ATOM 596 N N . ASN A 1 79 ? 11.174 6.258 4.787 1.00 92.31 79 ASN A N 1
ATOM 597 C CA . ASN A 1 79 ? 12.081 5.371 5.511 1.00 92.31 79 ASN A CA 1
ATOM 598 C C . ASN A 1 79 ? 12.058 3.950 4.941 1.00 92.31 79 ASN A C 1
ATOM 600 O O . ASN A 1 79 ? 11.267 3.106 5.373 1.00 92.31 79 ASN A O 1
ATOM 604 N N . SER A 1 80 ? 13.001 3.643 4.054 1.00 93.69 80 SER A N 1
ATOM 605 C CA . SER A 1 80 ? 13.073 2.345 3.369 1.00 93.69 80 SER A CA 1
ATOM 606 C C . SER A 1 80 ? 13.186 1.141 4.305 1.00 93.69 80 SER A C 1
ATOM 608 O O . SER A 1 80 ? 12.673 0.066 4.007 1.00 93.69 80 SER A O 1
ATOM 610 N N . ARG A 1 81 ? 13.768 1.309 5.502 1.00 93.88 81 ARG A N 1
ATOM 611 C CA . ARG A 1 81 ? 13.818 0.236 6.515 1.00 93.88 81 ARG A CA 1
ATOM 612 C C . ARG A 1 81 ? 12.460 -0.078 7.133 1.00 93.88 81 ARG A C 1
ATOM 614 O O . ARG A 1 81 ? 12.293 -1.154 7.703 1.00 93.88 81 ARG A O 1
ATOM 621 N N . ARG A 1 82 ? 11.536 0.881 7.111 1.00 92.00 82 ARG A N 1
ATOM 622 C CA . ARG A 1 82 ? 10.161 0.709 7.581 1.00 92.00 82 ARG A CA 1
ATOM 623 C C . ARG A 1 82 ? 9.267 0.172 6.468 1.00 92.00 82 ARG A C 1
ATOM 625 O O . ARG A 1 82 ? 8.411 -0.657 6.760 1.00 92.00 82 ARG A O 1
ATOM 632 N N . GLY A 1 83 ? 9.499 0.624 5.237 1.00 94.56 83 GLY A N 1
ATOM 633 C CA . GLY A 1 83 ? 8.651 0.315 4.093 1.00 94.56 83 GLY A CA 1
ATOM 634 C C . GLY A 1 83 ? 7.265 0.954 4.208 1.00 94.56 83 GLY A C 1
ATOM 635 O O . GLY A 1 83 ? 7.047 1.850 5.028 1.00 94.56 83 GLY A O 1
ATOM 636 N N . VAL A 1 84 ? 6.334 0.469 3.387 1.00 94.50 84 VAL A N 1
ATOM 637 C CA . VAL A 1 84 ? 4.934 0.914 3.382 1.00 94.50 84 VAL A CA 1
ATOM 638 C C . VAL A 1 84 ? 4.260 0.563 4.709 1.00 94.50 84 VAL A C 1
ATOM 640 O O . VAL A 1 84 ? 4.358 -0.564 5.204 1.00 94.50 84 VAL A O 1
ATOM 643 N N . VAL A 1 85 ? 3.555 1.532 5.287 1.00 93.50 85 VAL A N 1
ATOM 644 C CA . VAL A 1 85 ? 2.786 1.383 6.522 1.00 93.50 85 VAL A CA 1
ATOM 645 C C . VAL A 1 85 ? 1.291 1.472 6.249 1.00 93.50 85 VAL A C 1
ATOM 647 O O . VAL A 1 85 ? 0.842 2.132 5.321 1.00 93.50 85 VAL A O 1
ATOM 650 N N . ALA A 1 86 ? 0.509 0.807 7.095 1.00 92.94 86 ALA A N 1
ATOM 651 C CA . ALA A 1 86 ? -0.941 0.750 6.993 1.00 92.94 86 ALA A CA 1
ATOM 652 C C . ALA A 1 86 ? -1.605 1.438 8.187 1.00 92.94 86 ALA A C 1
ATOM 654 O O . ALA A 1 86 ? -1.182 1.262 9.337 1.00 92.94 86 ALA A O 1
ATOM 655 N N . ARG A 1 87 ? -2.664 2.202 7.918 1.00 93.00 87 ARG A N 1
ATOM 656 C CA . ARG A 1 87 ? -3.567 2.739 8.935 1.00 93.00 87 ARG A CA 1
ATOM 657 C C . ARG A 1 87 ? -4.746 1.793 9.053 1.00 93.00 87 ARG A C 1
ATOM 659 O O . ARG A 1 87 ? -5.466 1.578 8.080 1.00 93.00 87 ARG A O 1
ATOM 666 N N . CYS A 1 88 ? -4.962 1.253 10.247 1.00 93.25 88 CYS A N 1
ATOM 667 C CA . CYS A 1 88 ? -6.014 0.269 10.484 1.00 93.25 88 CYS A CA 1
ATOM 668 C C . CYS A 1 88 ? -6.961 0.723 11.593 1.00 93.25 88 CYS A C 1
ATOM 670 O O . CYS A 1 88 ? -6.535 1.300 12.595 1.00 93.25 88 CYS A O 1
ATOM 672 N N . ARG A 1 89 ? -8.246 0.408 11.446 1.00 94.06 89 ARG A N 1
ATOM 673 C CA . ARG A 1 89 ? -9.293 0.614 12.446 1.00 94.06 89 ARG A CA 1
ATOM 674 C C . ARG A 1 89 ? -9.722 -0.729 13.030 1.00 94.06 89 ARG A C 1
ATOM 676 O O . ARG A 1 89 ? -10.031 -1.653 12.287 1.00 94.06 89 ARG A O 1
ATOM 683 N N . ARG A 1 90 ? -9.737 -0.839 14.354 1.00 90.12 90 ARG A N 1
ATOM 684 C CA . ARG A 1 90 ? -10.244 -2.013 15.082 1.00 90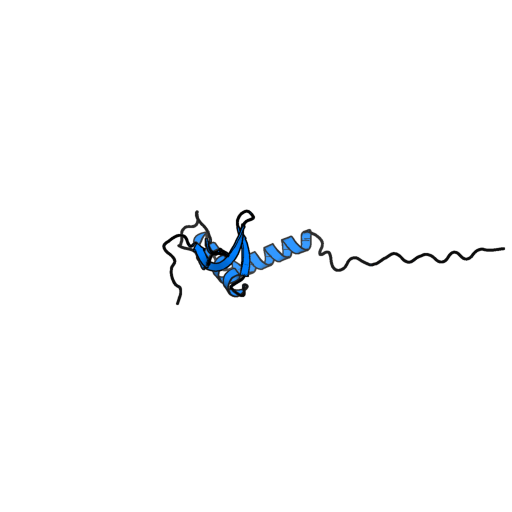.12 90 ARG A CA 1
ATOM 685 C C . ARG A 1 90 ? -11.769 -1.971 15.202 1.00 90.12 90 ARG A C 1
ATOM 687 O O . ARG A 1 90 ? -12.377 -0.924 14.984 1.00 90.12 90 ARG A O 1
ATOM 694 N N . GLU A 1 91 ? -12.382 -3.090 15.591 1.00 84.06 91 GLU A N 1
ATOM 695 C CA . GLU A 1 91 ? -13.836 -3.174 15.823 1.00 84.06 91 GLU A CA 1
ATOM 696 C C . GLU A 1 91 ? -14.336 -2.178 16.879 1.00 84.06 91 GLU A C 1
ATOM 698 O O . GLU A 1 91 ? -15.431 -1.635 16.755 1.00 84.06 91 GLU A O 1
ATOM 703 N N . ASP A 1 92 ? -13.512 -1.875 17.887 1.00 85.25 92 ASP A N 1
ATOM 704 C CA . ASP A 1 92 ? -13.812 -0.880 18.926 1.00 85.25 92 ASP A CA 1
ATOM 705 C C . ASP A 1 92 ? -13.769 0.577 18.420 1.00 85.25 92 ASP A C 1
ATOM 707 O O . ASP A 1 92 ? -13.954 1.517 19.194 1.00 85.25 92 ASP A O 1
ATOM 711 N N . GLY A 1 93 ? -13.515 0.778 17.123 1.00 79.19 93 GLY A N 1
ATOM 712 C CA . GLY A 1 93 ? -13.405 2.082 16.482 1.00 79.19 93 GLY A CA 1
ATOM 713 C C . GLY A 1 93 ? -12.051 2.760 16.681 1.00 79.19 93 GLY A C 1
ATOM 714 O O . GLY A 1 93 ? -11.818 3.812 16.082 1.00 79.19 93 GLY A O 1
ATOM 715 N N . SER A 1 94 ? -11.135 2.179 17.464 1.00 80.75 94 SER A N 1
ATOM 716 C CA . SER A 1 94 ? -9.796 2.735 17.630 1.00 80.75 94 SER A CA 1
ATOM 717 C C . SER A 1 94 ? -9.012 2.625 16.323 1.00 80.75 94 SER A C 1
ATOM 719 O O . SER A 1 94 ? -8.885 1.557 15.717 1.00 80.75 94 SER A O 1
ATOM 721 N N . VAL A 1 95 ? -8.480 3.758 15.870 1.00 81.19 95 VAL A N 1
ATOM 722 C CA . VAL A 1 95 ? -7.588 3.811 14.713 1.00 81.19 95 VAL A CA 1
ATOM 723 C C . VAL A 1 95 ? -6.160 3.728 15.224 1.00 81.19 95 VAL A C 1
ATOM 725 O O . VAL A 1 95 ? -5.746 4.515 16.076 1.00 81.19 95 VAL A O 1
ATOM 728 N N . ARG A 1 96 ? -5.400 2.759 14.714 1.00 77.19 96 ARG A N 1
ATOM 729 C CA . ARG A 1 96 ? -3.961 2.677 14.934 1.00 77.19 96 ARG A CA 1
ATOM 730 C C . ARG A 1 96 ? -3.231 3.037 13.661 1.00 77.19 96 ARG A C 1
ATOM 732 O O . ARG A 1 96 ? -3.422 2.450 12.600 1.00 77.19 96 ARG A O 1
ATOM 739 N N . ALA A 1 97 ? -2.383 4.025 13.842 1.00 68.75 97 ALA A N 1
ATOM 740 C CA . ALA A 1 97 ? -1.620 4.685 12.824 1.00 68.75 97 ALA A CA 1
ATOM 741 C C . ALA A 1 97 ? -0.313 5.091 13.534 1.00 68.75 97 ALA A C 1
ATOM 743 O O . ALA A 1 97 ? -0.370 5.625 14.643 1.00 68.75 97 ALA A O 1
ATOM 744 N N . ARG A 1 98 ? 0.870 4.784 12.986 1.00 63.72 98 ARG A N 1
ATOM 745 C CA . ARG A 1 98 ? 2.127 5.234 13.608 1.00 63.72 98 ARG A CA 1
ATOM 746 C C . ARG A 1 98 ? 2.438 6.658 13.154 1.00 63.72 98 ARG A C 1
ATOM 748 O O . ARG A 1 98 ? 2.622 6.854 11.966 1.00 63.72 98 ARG A O 1
ATOM 755 N N . GLU A 1 99 ? 2.463 7.621 14.071 1.00 58.16 99 GLU A N 1
ATOM 756 C CA . GLU A 1 99 ? 2.782 9.016 13.741 1.00 58.16 99 GLU A CA 1
ATOM 757 C C . GLU A 1 99 ? 4.221 9.203 13.218 1.00 58.16 99 GLU A C 1
ATOM 759 O O . GLU A 1 99 ? 5.128 8.468 13.639 1.00 58.16 99 GLU A O 1
ATOM 764 N N . PRO A 1 100 ? 4.450 10.244 12.395 1.00 57.94 100 PRO A N 1
ATOM 765 C CA . PRO A 1 100 ? 3.438 11.112 11.780 1.00 57.94 100 PRO A CA 1
ATOM 766 C C . PRO A 1 100 ? 2.846 10.476 10.510 1.00 57.94 100 PRO A C 1
ATOM 768 O O . PRO A 1 100 ? 3.570 9.838 9.755 1.00 57.94 100 PRO A O 1
ATOM 771 N N . TRP A 1 101 ? 1.543 10.665 10.292 1.00 67.56 101 TRP A N 1
ATOM 772 C CA . TRP A 1 101 ? 0.898 10.413 8.997 1.00 67.56 101 TRP A CA 1
ATOM 773 C C . TRP A 1 101 ? 0.943 11.705 8.211 1.00 67.56 101 TRP A C 1
ATOM 775 O O . TRP A 1 101 ? 0.656 12.761 8.782 1.00 67.56 101 TRP A O 1
ATOM 785 N N . GLN A 1 102 ? 1.296 11.632 6.935 1.00 59.78 102 GLN A N 1
ATOM 786 C CA . GLN A 1 102 ? 1.025 12.751 6.048 1.00 59.78 102 GLN A CA 1
ATOM 787 C C . GLN A 1 102 ? -0.383 12.556 5.493 1.00 59.78 102 GLN A C 1
ATOM 789 O O . GLN A 1 102 ? -0.666 11.570 4.819 1.00 59.78 102 GLN A O 1
ATOM 794 N N . ASP A 1 103 ? -1.291 13.469 5.839 1.00 53.69 103 ASP A N 1
ATOM 795 C CA . ASP A 1 103 ? -2.572 13.546 5.150 1.00 53.69 103 ASP A CA 1
ATOM 796 C C . ASP A 1 103 ? -2.269 14.040 3.727 1.00 53.69 103 ASP A C 1
ATOM 798 O O . ASP A 1 103 ? -1.971 15.215 3.513 1.00 53.69 103 ASP A O 1
ATOM 802 N N . HIS A 1 104 ? -2.246 13.115 2.768 1.00 48.25 104 HIS A N 1
ATOM 803 C CA . HIS A 1 104 ? -2.233 13.453 1.352 1.00 48.25 104 HIS A CA 1
ATOM 804 C C . HIS A 1 104 ? -3.654 13.910 0.987 1.00 48.25 104 HIS A C 1
ATOM 806 O O . HIS A 1 104 ? -4.584 13.103 0.985 1.00 48.25 104 HIS A O 1
ATOM 812 N N . GLU A 1 105 ? -3.819 15.226 0.812 1.00 37.53 105 GLU A N 1
ATOM 813 C CA . GLU A 1 105 ? -5.076 15.902 0.442 1.00 37.53 105 GLU A CA 1
ATOM 814 C C . GLU A 1 105 ? -5.430 15.715 -1.041 1.00 37.53 105 GLU A C 1
ATOM 816 O O . GLU A 1 105 ? -4.505 15.797 -1.885 1.00 37.53 105 GLU A O 1
#